Protein AF-A0A7K4GVR1-F1 (afdb_monomer_lite)

Structure (mmCIF, N/CA/C/O backbone):
data_AF-A0A7K4GVR1-F1
#
_entry.id   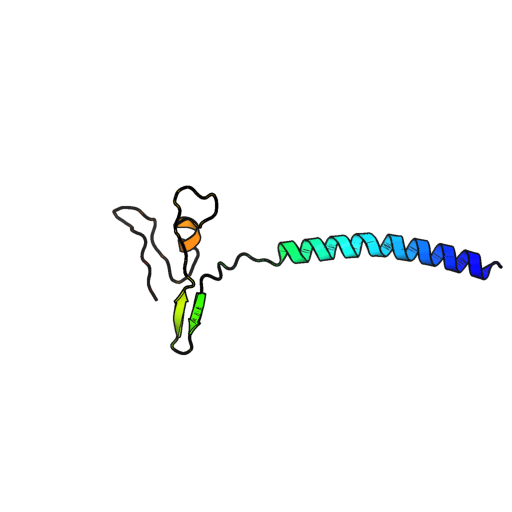AF-A0A7K4GVR1-F1
#
loop_
_atom_site.group_PDB
_atom_site.id
_atom_site.type_symbol
_atom_site.label_atom_id
_atom_site.label_alt_id
_atom_site.label_comp_id
_atom_site.label_asym_id
_atom_site.label_entity_id
_atom_site.label_seq_id
_atom_site.pdbx_PDB_ins_code
_atom_site.Cartn_x
_atom_site.Cartn_y
_atom_site.Cartn_z
_atom_site.occupancy
_atom_site.B_iso_or_equiv
_atom_site.auth_seq_id
_atom_site.auth_comp_id
_atom_site.auth_asym_id
_atom_site.auth_atom_id
_atom_site.pdbx_PDB_model_num
ATOM 1 N N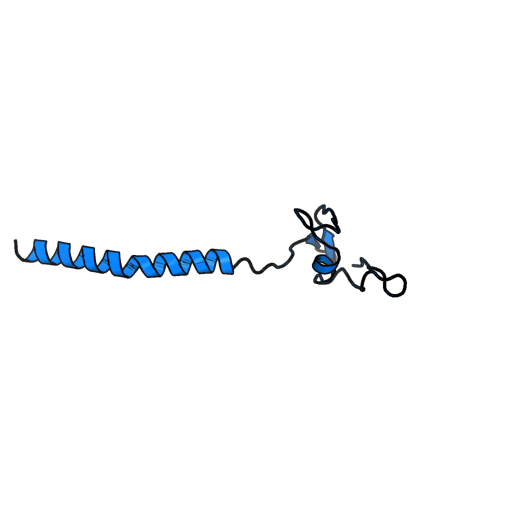 . MET A 1 1 ? -35.029 14.358 50.720 1.00 62.03 1 MET A N 1
ATOM 2 C CA . MET A 1 1 ? -34.145 15.321 50.013 1.00 62.03 1 MET A CA 1
ATOM 3 C C . MET A 1 1 ? -32.657 14.948 49.997 1.00 62.03 1 MET A C 1
ATOM 5 O O . MET A 1 1 ? -32.008 15.272 49.013 1.00 62.03 1 MET A O 1
ATOM 9 N N . LYS A 1 2 ? -32.090 14.276 51.018 1.00 76.38 2 LYS A N 1
ATOM 10 C CA . LYS A 1 2 ? -30.664 13.864 51.017 1.00 76.38 2 LYS A CA 1
ATOM 11 C C . LYS A 1 2 ? -30.311 12.887 49.878 1.00 76.38 2 LYS A C 1
ATOM 13 O O . LYS A 1 2 ? -29.308 13.078 49.207 1.00 76.38 2 LYS A O 1
ATOM 18 N N . ASN A 1 3 ? -31.200 11.939 49.584 1.00 82.62 3 ASN A N 1
ATOM 19 C CA . ASN A 1 3 ? -30.987 10.950 48.519 1.00 82.62 3 ASN A CA 1
ATOM 20 C C . ASN A 1 3 ? -30.953 11.572 47.110 1.00 82.62 3 ASN A C 1
ATOM 22 O O . ASN A 1 3 ? -30.169 11.141 46.278 1.00 82.62 3 ASN A O 1
ATOM 26 N N . LEU A 1 4 ? -31.726 12.640 46.866 1.00 89.00 4 LEU A N 1
ATOM 27 C CA . LEU A 1 4 ? -31.759 13.327 45.567 1.00 89.00 4 LEU A CA 1
ATOM 28 C C . LEU A 1 4 ? -30.428 14.022 45.249 1.00 89.00 4 LEU A C 1
ATOM 30 O O . LEU A 1 4 ? -29.935 13.931 44.130 1.00 89.00 4 LEU A O 1
ATOM 34 N N . LYS A 1 5 ? -29.819 14.677 46.247 1.00 90.12 5 LYS A N 1
ATOM 35 C CA . LYS A 1 5 ? -28.506 15.319 46.090 1.00 90.12 5 LYS A CA 1
ATOM 36 C C . LYS A 1 5 ? -27.421 14.292 45.764 1.00 90.12 5 LYS A C 1
ATOM 38 O O . LYS A 1 5 ? -26.600 14.540 44.890 1.00 90.12 5 LYS A O 1
ATOM 43 N N . ASN A 1 6 ? -27.468 13.127 46.408 1.00 88.62 6 ASN A N 1
ATOM 44 C CA . ASN A 1 6 ? -26.515 12.050 46.151 1.00 88.62 6 ASN A CA 1
ATOM 45 C C . ASN A 1 6 ? -26.671 11.478 44.736 1.00 88.62 6 ASN A C 1
ATOM 47 O O . ASN A 1 6 ? -25.665 11.242 44.080 1.00 88.62 6 ASN A O 1
ATOM 51 N N . CYS A 1 7 ? -27.901 11.325 44.233 1.00 90.19 7 CYS A N 1
ATOM 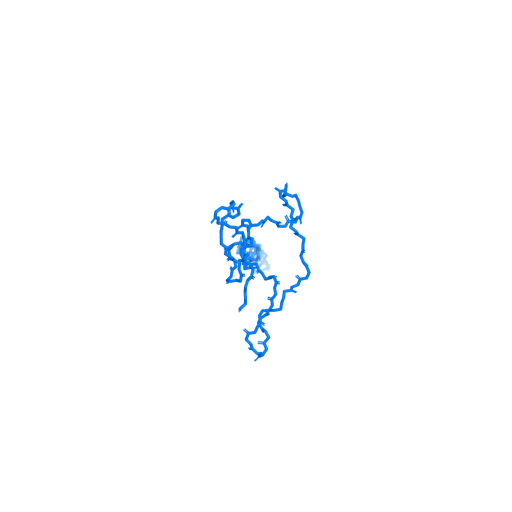52 C CA . CYS A 1 7 ? -28.136 10.896 42.852 1.00 90.19 7 CYS A CA 1
ATOM 53 C C . CYS A 1 7 ? -27.573 11.889 41.826 1.00 90.19 7 CYS A C 1
ATOM 55 O O . CYS A 1 7 ? -26.930 11.461 40.874 1.00 90.19 7 CYS A O 1
ATOM 57 N N . ILE A 1 8 ? -27.761 13.197 42.041 1.00 92.56 8 ILE A N 1
ATOM 58 C CA . ILE A 1 8 ? -27.252 14.246 41.137 1.00 92.56 8 ILE A CA 1
ATOM 59 C C . ILE A 1 8 ? -25.717 14.264 41.119 1.00 92.56 8 ILE A C 1
ATOM 61 O O . ILE A 1 8 ? -25.099 14.392 40.063 1.00 92.56 8 ILE A O 1
ATOM 65 N N . ILE A 1 9 ? -25.087 14.115 42.286 1.00 93.31 9 ILE A N 1
ATOM 66 C CA . ILE A 1 9 ? -23.625 14.050 42.384 1.00 93.31 9 ILE A CA 1
ATOM 67 C C . ILE A 1 9 ? -23.112 12.795 41.670 1.00 93.31 9 ILE A C 1
ATOM 69 O O . ILE A 1 9 ? -22.187 12.883 40.867 1.00 93.31 9 ILE A O 1
ATOM 73 N N . LEU A 1 10 ? -23.749 11.642 41.895 1.00 91.12 10 LEU A N 1
ATOM 74 C CA . LEU A 1 10 ? -23.361 10.384 41.260 1.00 91.12 10 LEU A CA 1
ATOM 75 C C . LEU A 1 10 ? -23.480 10.453 39.729 1.00 91.12 10 LEU A C 1
ATOM 77 O O . LEU A 1 10 ? -22.581 9.995 39.028 1.00 91.12 10 LEU A O 1
ATOM 81 N N . SER A 1 11 ? -24.550 11.062 39.204 1.00 91.19 11 SER A N 1
ATOM 82 C CA . SER A 1 11 ? -24.741 11.209 37.756 1.00 91.19 11 SER A CA 1
ATOM 83 C C . SER A 1 11 ? -23.698 12.128 37.120 1.00 91.19 11 SER A C 1
ATOM 85 O O . SER A 1 11 ? -23.216 11.839 36.027 1.00 91.19 11 SER A O 1
ATOM 87 N N . LEU A 1 12 ? -23.305 13.205 37.812 1.00 91.88 12 LEU A N 1
ATOM 88 C CA . LEU A 1 12 ? -22.246 14.104 37.346 1.00 91.88 12 LEU A CA 1
ATOM 89 C C . LEU A 1 12 ? -20.893 13.387 37.294 1.00 91.88 12 LEU A C 1
ATOM 91 O O . LEU A 1 12 ? -20.223 13.424 36.264 1.00 91.88 12 LEU A O 1
ATOM 95 N N . PHE A 1 13 ? -20.525 12.663 38.353 1.00 91.94 13 PHE A N 1
ATOM 96 C CA . PHE A 1 13 ? -19.288 11.878 38.373 1.00 91.94 13 PHE A CA 1
ATOM 97 C C . PHE A 1 13 ? -19.256 10.805 37.279 1.00 91.94 13 PHE A C 1
ATOM 99 O O . PHE A 1 13 ? -18.238 10.653 36.606 1.00 91.94 13 PHE A O 1
ATOM 106 N N . LEU A 1 14 ? -20.370 10.104 37.054 1.00 89.94 14 LEU A N 1
ATOM 107 C CA . LEU A 1 14 ? -20.455 9.076 36.018 1.00 89.94 14 LEU A CA 1
ATOM 108 C C . LEU A 1 14 ? -20.281 9.666 34.612 1.00 89.94 14 LEU A C 1
ATOM 110 O O . LEU A 1 14 ? -19.565 9.095 33.796 1.00 89.94 14 LEU A O 1
ATOM 114 N N . SER A 1 15 ? -20.876 10.832 34.343 1.00 89.19 15 SER A N 1
ATOM 115 C CA . SER A 1 15 ? -20.719 11.506 33.050 1.00 89.19 15 SER A CA 1
ATOM 116 C C . SER A 1 15 ? -19.268 11.913 32.777 1.00 89.19 15 SER A C 1
ATOM 118 O O . SER A 1 15 ? -18.766 11.666 31.687 1.00 89.19 15 SER A O 1
ATOM 120 N N . ILE A 1 16 ? -18.558 12.435 33.782 1.00 91.44 16 ILE A N 1
ATOM 121 C CA . ILE A 1 16 ? -17.153 12.851 33.657 1.00 91.44 16 ILE A CA 1
ATOM 122 C C . ILE A 1 16 ? -16.239 11.645 33.401 1.00 91.44 16 ILE A C 1
ATOM 124 O O . ILE A 1 16 ? -15.305 11.741 32.610 1.00 91.44 16 ILE A O 1
ATOM 128 N N . LEU A 1 17 ? -16.527 10.499 34.026 1.00 87.56 17 LEU A N 1
ATOM 129 C CA . LEU A 1 17 ? -15.756 9.266 33.842 1.00 87.56 17 LEU A CA 1
ATOM 130 C C . LEU A 1 17 ? -15.959 8.624 32.460 1.00 87.56 17 LEU A C 1
ATOM 132 O O . LEU A 1 17 ? -15.059 7.946 31.971 1.00 87.56 17 LEU A O 1
ATOM 136 N N . LEU A 1 18 ? -17.111 8.840 31.817 1.00 86.62 18 LEU A N 1
ATOM 137 C CA . LEU A 1 18 ? -17.431 8.254 30.509 1.00 86.62 18 LEU A CA 1
ATOM 138 C C . LEU A 1 18 ? -16.842 9.039 29.324 1.00 86.62 18 LEU A C 1
ATOM 140 O O . LEU A 1 18 ? -16.567 8.446 28.283 1.00 86.62 18 LEU A O 1
ATOM 144 N N . VAL A 1 19 ? -16.602 10.345 29.475 1.00 84.38 19 VAL A N 1
ATOM 145 C CA . VAL A 1 19 ? -16.039 11.205 28.415 1.00 84.38 19 VAL A CA 1
ATOM 146 C C . VAL A 1 19 ? -14.692 10.697 27.863 1.00 84.38 19 VAL A C 1
ATOM 148 O O . VAL A 1 19 ? -14.599 10.508 26.649 1.00 84.38 19 VAL A O 1
ATOM 151 N N . PRO A 1 20 ? -13.651 10.409 28.671 1.00 82.94 20 PRO A N 1
ATOM 152 C CA . PRO A 1 20 ? -12.362 9.958 28.132 1.00 82.94 20 PRO A CA 1
ATOM 153 C C . PRO A 1 20 ? -12.452 8.605 27.409 1.00 82.94 20 PRO A C 1
ATOM 155 O O . PRO A 1 20 ? -11.737 8.384 26.435 1.00 82.94 20 PRO A O 1
ATOM 158 N N . ILE A 1 21 ? -13.371 7.726 27.824 1.00 81.25 21 ILE A N 1
ATOM 159 C CA . ILE A 1 21 ? -13.607 6.432 27.165 1.00 81.25 21 ILE A CA 1
ATOM 160 C C . ILE A 1 21 ? -14.130 6.653 25.741 1.00 81.25 21 ILE A C 1
ATOM 162 O O . ILE A 1 21 ? -13.671 5.998 24.809 1.00 81.25 21 ILE A O 1
ATOM 166 N N . THR A 1 22 ? -15.042 7.610 25.547 1.00 78.50 22 THR A N 1
ATOM 167 C CA . THR A 1 22 ? -15.557 7.929 24.205 1.00 78.50 22 THR A CA 1
ATOM 168 C C . THR A 1 22 ? -14.492 8.518 23.277 1.00 78.50 22 THR A C 1
ATOM 170 O O . THR A 1 22 ? -14.472 8.169 22.100 1.00 78.50 22 THR A O 1
ATOM 173 N N . PHE A 1 23 ? -13.567 9.337 23.793 1.00 75.69 23 PHE A N 1
ATOM 174 C CA . PHE A 1 23 ? -12.456 9.871 22.996 1.00 75.69 23 PHE A CA 1
ATOM 175 C C . PHE A 1 23 ? -11.477 8.781 22.550 1.00 75.69 23 PHE A C 1
ATOM 177 O O . PHE A 1 23 ? -11.098 8.752 21.385 1.00 75.69 23 PHE A O 1
ATOM 184 N N . HIS A 1 24 ? -11.131 7.839 23.432 1.00 72.56 24 HIS A N 1
ATOM 185 C CA . HIS A 1 24 ? -10.279 6.708 23.056 1.00 72.56 24 HIS A CA 1
ATOM 186 C C . HIS A 1 24 ? -10.929 5.791 22.011 1.00 72.56 24 HIS A C 1
ATOM 188 O O . HIS A 1 24 ? -10.239 5.289 21.130 1.00 72.56 24 HIS A O 1
ATOM 194 N N . LEU A 1 25 ? -12.247 5.579 22.073 1.00 70.38 25 LEU A N 1
ATOM 195 C CA . LEU A 1 25 ? -12.949 4.760 21.079 1.00 70.38 25 LEU A CA 1
ATOM 196 C C . LEU A 1 25 ? -13.005 5.419 19.692 1.00 70.38 25 LEU A C 1
ATOM 198 O O . LEU A 1 25 ? -12.945 4.709 18.691 1.00 70.38 25 LEU A O 1
ATOM 202 N N . LEU A 1 26 ? -13.087 6.751 19.623 1.00 70.50 26 LEU A N 1
ATOM 203 C CA . LEU A 1 26 ? -13.015 7.489 18.356 1.00 70.50 26 LEU A CA 1
ATOM 204 C C . LEU A 1 26 ? -11.624 7.387 17.717 1.00 70.50 26 LEU A C 1
ATOM 206 O O . LEU A 1 26 ? -11.525 7.139 16.520 1.00 70.50 26 LEU A O 1
ATOM 210 N N . ASP A 1 27 ? -10.572 7.502 18.526 1.00 66.62 27 ASP A N 1
ATOM 211 C CA . ASP A 1 27 ? -9.178 7.398 18.075 1.00 66.62 27 ASP A CA 1
ATOM 212 C C . ASP A 1 27 ? -8.863 5.990 17.525 1.00 66.62 27 ASP A C 1
ATOM 214 O O . ASP A 1 27 ? -8.227 5.825 16.487 1.00 66.62 27 ASP A O 1
ATOM 218 N N . ILE A 1 28 ? -9.419 4.945 18.154 1.00 65.25 28 ILE A N 1
ATOM 219 C CA . ILE A 1 28 ? -9.305 3.558 17.673 1.00 65.25 28 ILE A CA 1
ATOM 220 C C . ILE A 1 28 ? -10.039 3.352 16.338 1.00 65.25 28 ILE A C 1
ATOM 222 O O . ILE A 1 28 ? -9.571 2.580 15.502 1.00 65.25 28 ILE A O 1
ATOM 226 N N . GLN A 1 29 ? -11.165 4.031 16.099 1.00 56.78 29 GLN A N 1
ATOM 227 C CA . GLN A 1 29 ? -11.880 3.924 14.822 1.00 56.78 29 GLN A CA 1
ATOM 228 C C . GLN A 1 29 ? -11.096 4.559 13.664 1.00 56.78 29 GLN A C 1
ATOM 230 O O . GLN A 1 29 ? -11.162 4.060 12.540 1.00 56.78 29 GLN A O 1
ATOM 235 N N . GLU A 1 30 ? -10.340 5.626 13.924 1.00 58.88 30 GLU A N 1
ATOM 236 C CA . GLU A 1 30 ? -9.449 6.219 12.923 1.00 58.88 30 GLU A CA 1
ATOM 237 C C . GLU A 1 30 ? -8.163 5.400 12.744 1.00 58.88 30 GLU A C 1
ATOM 239 O O . GLU A 1 30 ? -7.734 5.174 11.614 1.00 58.88 30 GLU A O 1
ATOM 244 N N . SER A 1 31 ? -7.609 4.855 13.833 1.00 51.78 31 SER A N 1
ATOM 245 C CA . SER A 1 31 ? -6.406 4.014 13.804 1.00 51.78 31 SER A CA 1
ATOM 246 C C . SER A 1 31 ? -6.647 2.600 13.255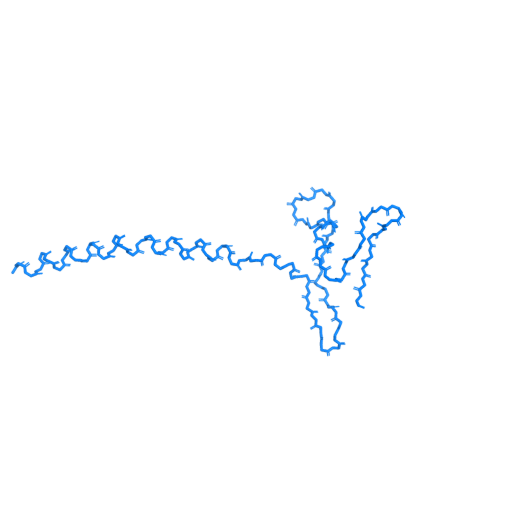 1.00 51.78 31 SER A C 1
ATOM 248 O O . SER A 1 31 ? -5.687 1.918 12.909 1.00 51.78 31 SER A O 1
ATOM 250 N N . GLY A 1 32 ? -7.902 2.143 13.187 1.00 43.50 32 GLY A N 1
ATOM 251 C CA . GLY A 1 32 ? -8.295 0.821 12.688 1.00 43.50 32 GLY A CA 1
ATOM 252 C C . GLY A 1 32 ? -8.442 0.728 11.169 1.00 43.50 32 GLY A C 1
ATOM 253 O O . GLY A 1 32 ? -8.591 -0.375 10.645 1.00 43.50 32 GLY A O 1
ATOM 254 N N . LYS A 1 33 ? -8.349 1.850 10.440 1.00 44.91 33 LYS A N 1
ATOM 255 C CA . LYS A 1 33 ? -8.054 1.816 9.003 1.00 44.91 33 LYS A CA 1
ATOM 256 C C . LYS A 1 33 ? -6.567 1.551 8.830 1.00 44.91 33 LYS A C 1
ATOM 258 O O . LYS A 1 33 ? -5.804 2.411 8.403 1.00 44.91 33 LYS A O 1
ATOM 263 N N . ASN A 1 34 ? -6.170 0.333 9.178 1.00 46.28 34 ASN A N 1
ATOM 264 C CA . ASN A 1 34 ? -4.992 -0.250 8.579 1.00 46.28 34 ASN A CA 1
ATOM 265 C C . ASN A 1 34 ? -5.197 -0.129 7.074 1.00 46.28 34 ASN A C 1
ATOM 267 O O . ASN A 1 34 ? -6.161 -0.647 6.516 1.00 46.28 34 ASN A O 1
ATOM 271 N N . SER A 1 35 ? -4.329 0.663 6.472 1.00 50.53 35 SER A N 1
ATOM 272 C CA . SER A 1 35 ? -4.145 0.869 5.051 1.00 50.53 35 SER A CA 1
ATOM 273 C C . SER A 1 35 ? -3.692 -0.434 4.397 1.00 50.53 35 SER A C 1
ATOM 275 O O . SER A 1 35 ? -2.575 -0.533 3.897 1.00 50.53 35 SER A O 1
ATOM 277 N N . GLU A 1 36 ? -4.530 -1.463 4.448 1.00 52.19 36 GLU A N 1
ATOM 278 C CA . GLU A 1 36 ? -4.526 -2.465 3.403 1.00 52.19 36 GLU A CA 1
ATOM 279 C C . GLU A 1 36 ? -4.995 -1.701 2.171 1.00 52.19 36 GLU A C 1
ATOM 281 O O . GLU A 1 36 ? -6.094 -1.143 2.138 1.00 52.19 36 GLU A O 1
ATOM 286 N N . LEU A 1 37 ? -4.088 -1.524 1.219 1.00 55.09 37 LEU A N 1
ATOM 287 C CA . LEU A 1 37 ? -4.415 -0.965 -0.077 1.00 55.09 37 LEU A CA 1
ATOM 288 C C . LEU A 1 37 ? -5.348 -1.970 -0.769 1.00 55.09 37 LEU A C 1
ATOM 290 O O . LEU A 1 37 ? -4.899 -2.800 -1.555 1.00 55.09 37 LEU A O 1
ATOM 294 N N . GLU A 1 38 ? -6.638 -1.946 -0.426 1.00 64.81 38 GLU A N 1
ATOM 295 C CA . GLU A 1 38 ? -7.682 -2.715 -1.103 1.00 64.81 38 GLU A CA 1
ATOM 296 C C . GLU A 1 38 ? -7.860 -2.117 -2.505 1.00 64.81 38 GLU A C 1
ATOM 298 O O . GLU A 1 38 ? -8.710 -1.269 -2.755 1.00 64.81 38 GLU A O 1
ATOM 303 N N . PHE A 1 39 ? -6.985 -2.519 -3.425 1.00 73.44 39 PHE A N 1
ATOM 304 C CA . PHE A 1 39 ? -7.065 -2.174 -4.847 1.00 73.44 39 PHE A CA 1
ATOM 305 C C . PHE A 1 39 ? -7.862 -3.173 -5.662 1.00 73.44 39 PHE A C 1
ATOM 307 O O . PHE A 1 39 ? -7.857 -3.111 -6.887 1.00 73.44 39 PHE A O 1
ATOM 314 N N . GLY A 1 40 ? -8.506 -4.123 -5.006 1.00 76.44 40 GLY A N 1
ATOM 315 C CA . GLY A 1 40 ? -9.153 -5.218 -5.680 1.00 76.44 40 GLY A CA 1
ATOM 316 C C . GLY A 1 40 ? -9.450 -6.364 -4.740 1.00 76.44 40 GLY A C 1
ATOM 317 O O . GLY A 1 40 ? -9.199 -6.305 -3.539 1.00 76.44 40 GLY A O 1
ATOM 318 N N . TYR A 1 41 ? -9.973 -7.431 -5.322 1.00 81.81 41 TYR A N 1
ATOM 319 C CA . TYR A 1 41 ? -10.301 -8.657 -4.612 1.00 81.81 41 TYR A CA 1
ATOM 320 C C . TYR A 1 41 ? -9.780 -9.869 -5.374 1.00 81.81 41 TYR A C 1
ATOM 322 O O . TYR A 1 41 ? -9.650 -9.851 -6.600 1.00 81.81 41 TYR A O 1
ATOM 330 N N . LEU A 1 42 ? -9.528 -10.956 -4.652 1.00 83.44 42 LEU A N 1
ATOM 331 C CA . LEU A 1 42 ? -9.247 -12.245 -5.264 1.00 83.44 42 LEU A CA 1
ATOM 332 C C . LEU A 1 42 ? -10.571 -12.899 -5.682 1.00 83.44 42 LEU A C 1
ATOM 334 O O . LEU A 1 42 ? -11.458 -13.122 -4.855 1.00 83.44 42 LEU A O 1
ATOM 338 N N . ASN A 1 43 ? -10.734 -13.200 -6.967 1.00 86.56 43 ASN A N 1
ATOM 339 C CA . ASN A 1 43 ? -11.911 -13.916 -7.449 1.00 86.56 43 ASN A CA 1
ATOM 340 C C . ASN A 1 43 ? -11.841 -15.415 -7.093 1.00 86.56 43 ASN A C 1
ATOM 342 O O . ASN A 1 43 ? -10.828 -15.936 -6.627 1.00 86.56 43 ASN A O 1
ATOM 346 N N . SER A 1 44 ? -12.920 -16.153 -7.361 1.00 88.25 44 SER A N 1
ATOM 347 C CA . SER A 1 44 ? -12.996 -17.590 -7.056 1.00 88.25 44 SER A CA 1
ATOM 348 C C . SER A 1 44 ? -12.013 -18.468 -7.842 1.00 88.25 44 SER A C 1
ATOM 350 O O . SER A 1 44 ? -11.840 -19.633 -7.499 1.00 88.25 44 SER A O 1
ATOM 352 N N . ALA A 1 45 ? -11.411 -17.946 -8.912 1.00 89.38 45 ALA A N 1
ATOM 353 C CA . ALA A 1 45 ? -10.372 -18.625 -9.682 1.00 89.38 45 ALA A CA 1
ATOM 354 C C . ALA A 1 45 ? -8.956 -18.346 -9.143 1.00 89.38 45 ALA A C 1
ATOM 356 O O . ALA A 1 45 ? -7.992 -18.872 -9.692 1.00 89.38 45 ALA A O 1
ATOM 357 N N . GLY A 1 46 ? -8.826 -17.547 -8.078 1.00 83.56 46 GLY A N 1
ATOM 358 C CA . GLY A 1 46 ? -7.538 -17.154 -7.515 1.00 83.56 46 GLY A CA 1
ATOM 359 C C . GLY A 1 46 ? -6.846 -16.039 -8.296 1.00 83.56 46 GLY A C 1
ATOM 360 O O . GLY A 1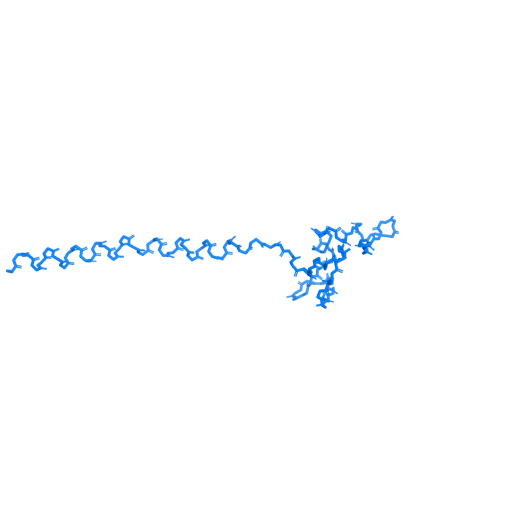 46 ? -5.640 -15.887 -8.158 1.00 83.56 46 GLY A O 1
ATOM 361 N N . SER A 1 47 ? -7.576 -15.285 -9.125 1.00 83.56 47 SER A N 1
ATOM 362 C CA . SER A 1 47 ? -7.027 -14.115 -9.816 1.00 83.56 47 SER A CA 1
ATOM 363 C C . SER A 1 47 ? -7.467 -12.820 -9.143 1.00 83.56 47 SER A C 1
ATOM 365 O O . SER A 1 47 ? -8.641 -12.663 -8.800 1.00 83.56 47 SER A O 1
ATOM 367 N N . TRP A 1 48 ? -6.546 -11.876 -9.015 1.00 82.62 48 TRP A N 1
ATOM 368 C CA . TRP A 1 48 ? -6.802 -10.504 -8.621 1.00 82.62 48 TRP A CA 1
ATOM 369 C C . TRP A 1 48 ? -7.666 -9.793 -9.659 1.00 82.62 48 TRP A C 1
ATOM 371 O O . TRP A 1 48 ? -7.390 -9.792 -10.860 1.00 82.62 48 TRP A O 1
ATOM 381 N N . VAL A 1 49 ? -8.734 -9.172 -9.174 1.00 84.25 49 VAL A N 1
ATOM 382 C CA . VAL A 1 49 ? -9.579 -8.252 -9.925 1.00 84.25 49 VAL A CA 1
ATOM 383 C C . VAL A 1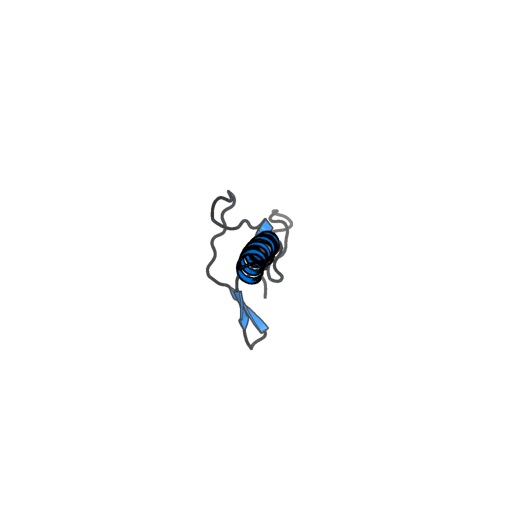 49 ? -9.370 -6.881 -9.320 1.00 84.25 49 VAL A C 1
ATOM 385 O O . VAL A 1 49 ? -9.783 -6.648 -8.187 1.00 84.25 49 VAL A O 1
ATOM 388 N N . LEU A 1 50 ? -8.705 -6.006 -10.069 1.00 82.25 50 LEU A N 1
ATOM 389 C CA . LEU A 1 50 ? -8.351 -4.672 -9.604 1.00 82.25 50 LEU A CA 1
ATOM 390 C C . LEU A 1 50 ? -9.477 -3.676 -9.897 1.00 82.25 50 LEU A C 1
ATOM 392 O O . LEU A 1 50 ? -10.053 -3.684 -10.991 1.00 82.25 50 LEU A O 1
ATOM 396 N N . ASP A 1 51 ? -9.759 -2.802 -8.938 1.00 80.94 51 ASP A N 1
ATOM 397 C CA . ASP A 1 51 ? -10.597 -1.629 -9.160 1.00 80.94 51 ASP A CA 1
ATOM 398 C C . ASP A 1 51 ? -9.885 -0.645 -10.101 1.00 80.94 51 ASP A C 1
ATOM 400 O O . ASP A 1 51 ? -8.655 -0.612 -10.156 1.00 80.94 51 ASP A O 1
ATOM 404 N N . PRO A 1 52 ? -10.611 0.187 -10.864 1.00 80.69 52 PRO A N 1
ATOM 405 C CA . PRO A 1 52 ? -9.978 1.210 -11.686 1.00 80.69 52 PRO A CA 1
ATOM 406 C C . PRO A 1 52 ? -9.142 2.174 -10.832 1.00 80.69 52 PRO A C 1
ATOM 408 O O . PRO A 1 52 ? -9.668 2.832 -9.936 1.00 80.69 52 PRO A O 1
ATOM 411 N N . PHE A 1 53 ? -7.858 2.315 -11.157 1.00 76.75 53 PHE A N 1
ATOM 412 C CA . PHE A 1 53 ? -6.955 3.252 -10.490 1.00 76.75 53 PHE A CA 1
ATOM 413 C C . PHE A 1 53 ? -6.193 4.123 -11.492 1.00 76.75 53 PHE A C 1
ATOM 415 O O . PHE A 1 53 ? -6.010 3.772 -12.659 1.00 76.75 53 PHE A O 1
ATOM 422 N N . ALA A 1 54 ? -5.745 5.283 -11.016 1.00 79.56 54 ALA A N 1
ATOM 423 C CA . ALA A 1 54 ? -4.855 6.179 -11.737 1.00 79.56 54 ALA A CA 1
ATOM 424 C C . ALA A 1 54 ? -3.524 6.267 -10.990 1.00 79.56 54 ALA A C 1
ATOM 426 O O . ALA A 1 54 ? -3.498 6.332 -9.761 1.00 79.56 54 ALA A O 1
ATOM 427 N N . ILE A 1 55 ? -2.426 6.279 -11.744 1.00 78.06 55 ILE A N 1
ATOM 428 C CA . ILE A 1 55 ? -1.088 6.441 -11.184 1.00 78.06 55 ILE A CA 1
ATOM 429 C C . ILE A 1 55 ? -0.636 7.868 -11.439 1.00 78.06 55 ILE A C 1
ATOM 431 O O . ILE A 1 55 ? -0.536 8.298 -12.590 1.00 78.06 55 ILE A O 1
ATOM 435 N N . ASN A 1 56 ? -0.340 8.594 -10.366 1.00 80.12 56 ASN A N 1
ATOM 436 C CA . ASN A 1 56 ? 0.110 9.973 -10.443 1.00 80.12 56 ASN A CA 1
ATOM 437 C C . ASN A 1 56 ? 1.479 10.116 -9.775 1.00 80.12 56 ASN A C 1
ATOM 439 O O . ASN A 1 56 ? 1.580 10.027 -8.551 1.00 80.12 56 ASN A O 1
ATOM 443 N N . PRO A 1 57 ? 2.546 10.386 -10.545 1.00 70.88 57 PRO A N 1
ATOM 444 C CA . PRO A 1 57 ? 3.895 10.489 -9.998 1.00 70.88 57 PRO A CA 1
ATOM 445 C C . PRO A 1 57 ? 4.094 11.706 -9.080 1.00 70.88 57 PRO A C 1
ATOM 447 O O . PRO A 1 57 ? 5.123 11.798 -8.418 1.00 70.88 57 PRO A O 1
ATOM 450 N N . TYR A 1 58 ? 3.137 12.640 -9.032 1.00 73.19 58 TYR A N 1
ATOM 451 C CA . TYR A 1 58 ? 3.227 13.873 -8.246 1.00 73.19 58 TYR A CA 1
ATOM 452 C C . TYR A 1 58 ? 2.353 13.881 -6.987 1.00 73.19 58 TYR A C 1
ATOM 454 O O . TYR A 1 58 ? 2.307 14.909 -6.318 1.00 73.19 58 TYR A O 1
ATOM 462 N N . GLY A 1 59 ? 1.668 12.772 -6.677 1.00 62.22 59 GLY A N 1
ATOM 463 C CA . GLY A 1 59 ? 1.044 12.499 -5.378 1.00 62.22 59 GLY A CA 1
ATOM 464 C C . GLY A 1 59 ? 0.294 13.679 -4.753 1.00 62.22 59 GLY A C 1
ATOM 465 O O . GLY A 1 59 ? 0.799 14.340 -3.850 1.00 62.22 59 GLY A O 1
ATOM 466 N N . THR A 1 60 ? -0.929 13.950 -5.212 1.00 58.62 60 THR A N 1
ATOM 467 C CA . THR A 1 60 ? -1.831 14.876 -4.492 1.00 58.62 60 THR A CA 1
ATOM 468 C C . THR A 1 60 ? -3.238 14.329 -4.275 1.00 58.62 60 THR A C 1
ATOM 470 O O . THR A 1 60 ? -3.908 14.794 -3.353 1.00 58.62 60 THR A O 1
ATOM 473 N N . ARG A 1 61 ? -3.691 13.352 -5.077 1.00 59.88 61 ARG A N 1
ATOM 474 C CA . ARG A 1 61 ? -4.986 12.650 -4.920 1.00 59.88 61 ARG A CA 1
ATOM 475 C C . ARG A 1 61 ? -5.014 11.213 -5.457 1.00 59.88 61 ARG A C 1
ATOM 477 O O . ARG A 1 61 ? -5.983 10.516 -5.183 1.00 59.88 61 ARG A O 1
ATOM 484 N N . ASP A 1 62 ? -3.978 10.790 -6.178 1.00 68.94 62 ASP A N 1
ATOM 485 C CA . ASP A 1 62 ? -3.854 9.439 -6.728 1.00 68.94 62 ASP A CA 1
ATOM 486 C C . ASP A 1 62 ? -2.560 8.799 -6.225 1.00 68.94 62 ASP A C 1
ATOM 488 O O . ASP A 1 62 ? -1.655 9.497 -5.754 1.00 68.94 62 ASP A O 1
ATOM 492 N N . TYR A 1 63 ? -2.487 7.481 -6.353 1.00 74.75 63 TYR A N 1
ATOM 493 C CA . TYR A 1 63 ? -1.389 6.683 -5.837 1.00 74.75 63 TYR A CA 1
ATOM 494 C C . TYR A 1 63 ? -0.154 6.747 -6.733 1.00 74.75 63 TYR A C 1
ATOM 496 O O . TYR A 1 63 ? -0.222 6.921 -7.954 1.00 74.75 63 TYR A O 1
ATOM 504 N N . THR A 1 64 ? 0.998 6.584 -6.104 1.00 84.50 64 THR A N 1
ATOM 505 C CA . THR A 1 64 ? 2.302 6.456 -6.740 1.00 84.50 64 THR A CA 1
ATOM 506 C C . THR A 1 64 ? 2.630 4.986 -6.982 1.00 84.50 64 THR A C 1
ATOM 508 O O . THR A 1 64 ? 2.146 4.092 -6.292 1.00 84.50 64 THR A O 1
ATOM 511 N N . TRP A 1 65 ? 3.526 4.715 -7.930 1.00 82.88 65 TRP A N 1
ATOM 512 C CA . TRP A 1 65 ? 4.042 3.359 -8.138 1.00 82.88 65 TRP A CA 1
ATOM 513 C C . TRP A 1 65 ? 4.693 2.752 -6.886 1.00 82.88 65 TRP A C 1
ATOM 515 O O . TRP A 1 65 ? 4.608 1.547 -6.674 1.00 82.88 65 TRP A O 1
ATOM 525 N N . ILE A 1 66 ? 5.304 3.589 -6.042 1.00 83.19 66 ILE A N 1
ATOM 526 C CA . ILE A 1 66 ? 5.929 3.153 -4.787 1.00 83.19 66 ILE A CA 1
ATOM 527 C C . ILE A 1 66 ? 4.879 2.583 -3.830 1.00 83.19 66 ILE A C 1
ATOM 529 O O . ILE A 1 66 ? 5.137 1.582 -3.172 1.00 83.19 66 ILE A O 1
ATOM 533 N N . GLU A 1 67 ? 3.697 3.195 -3.771 1.00 81.12 67 GLU A N 1
ATOM 534 C CA . GLU A 1 67 ? 2.593 2.698 -2.947 1.00 81.12 67 GLU A CA 1
ATOM 535 C C . GLU A 1 67 ? 2.028 1.387 -3.512 1.00 81.12 67 GLU A C 1
ATOM 537 O O . GLU A 1 67 ? 1.736 0.476 -2.745 1.00 81.12 67 GLU A O 1
ATOM 542 N N . PHE A 1 68 ? 1.956 1.236 -4.838 1.00 79.88 68 PHE A N 1
ATOM 543 C CA . PHE A 1 68 ? 1.512 -0.016 -5.463 1.00 79.88 68 PHE A CA 1
ATOM 544 C C . PHE A 1 68 ? 2.468 -1.187 -5.248 1.00 79.88 68 PHE A C 1
ATOM 546 O O . PHE A 1 68 ? 2.005 -2.309 -5.078 1.00 79.88 68 PHE A O 1
ATOM 553 N N . ASN A 1 69 ? 3.778 -0.950 -5.200 1.00 84.31 69 ASN A N 1
ATOM 554 C CA . ASN A 1 69 ? 4.773 -1.995 -4.933 1.00 84.31 69 ASN A CA 1
ATOM 555 C C . ASN A 1 69 ? 4.640 -2.645 -3.542 1.00 84.31 69 ASN A C 1
ATOM 557 O O . ASN A 1 69 ? 5.307 -3.628 -3.245 1.00 84.31 69 ASN A O 1
ATOM 561 N N . ALA A 1 70 ? 3.812 -2.082 -2.658 1.00 81.56 70 ALA A N 1
ATOM 562 C CA . ALA A 1 70 ? 3.472 -2.702 -1.382 1.00 81.56 70 ALA A CA 1
ATOM 563 C C . ALA A 1 70 ? 2.379 -3.784 -1.502 1.00 81.56 70 ALA A C 1
ATOM 565 O O . ALA A 1 70 ? 2.009 -4.376 -0.491 1.00 81.56 70 ALA A O 1
ATOM 566 N N . THR A 1 71 ? 1.839 -4.019 -2.700 1.00 80.56 71 THR A N 1
ATOM 567 C CA . THR A 1 71 ? 0.813 -5.036 -2.968 1.00 80.56 71 THR A CA 1
ATOM 568 C C . THR A 1 71 ? 1.426 -6.300 -3.568 1.00 80.56 71 THR A C 1
ATOM 570 O O . THR A 1 71 ? 2.439 -6.234 -4.256 1.00 80.56 71 THR A O 1
ATOM 573 N N . ASP A 1 72 ? 0.783 -7.451 -3.362 1.00 82.62 72 ASP A N 1
ATOM 574 C CA . ASP A 1 72 ? 1.312 -8.753 -3.802 1.00 82.62 72 ASP A CA 1
ATOM 575 C C . ASP A 1 72 ? 1.376 -8.926 -5.332 1.00 82.62 72 ASP A C 1
ATOM 577 O O . ASP A 1 72 ? 2.078 -9.804 -5.825 1.00 82.62 72 ASP A O 1
ATOM 581 N N . TRP A 1 73 ? 0.636 -8.110 -6.087 1.00 82.12 73 TRP A N 1
ATOM 582 C CA . TRP A 1 73 ? 0.522 -8.187 -7.549 1.00 82.12 73 TRP A CA 1
ATOM 583 C C . TRP A 1 73 ? 1.444 -7.201 -8.289 1.00 82.12 73 TRP A C 1
ATOM 585 O O . TRP A 1 73 ? 1.449 -7.154 -9.523 1.00 82.12 73 TRP A O 1
ATOM 595 N N . CYS A 1 74 ? 2.214 -6.389 -7.560 1.00 87.31 74 CYS A N 1
ATOM 596 C CA . CYS A 1 74 ? 3.118 -5.392 -8.125 1.00 87.31 74 CYS A CA 1
ATOM 597 C C . CYS A 1 74 ? 4.531 -5.586 -7.574 1.00 87.31 74 CYS A C 1
ATOM 599 O O . CYS A 1 74 ? 4.724 -5.688 -6.366 1.00 87.31 74 CYS A O 1
ATOM 601 N N . SER A 1 75 ? 5.525 -5.605 -8.460 1.00 90.50 75 SER A N 1
ATOM 602 C CA . SER A 1 75 ? 6.934 -5.728 -8.082 1.00 90.50 75 SER A CA 1
ATOM 603 C C . SER A 1 75 ? 7.848 -4.829 -8.923 1.00 90.50 75 SER A C 1
ATOM 605 O O . SER A 1 75 ? 7.426 -4.236 -9.920 1.00 90.50 75 SER A O 1
ATOM 607 N N . GLY A 1 76 ? 9.115 -4.715 -8.515 1.00 92.38 76 GLY A N 1
ATOM 608 C CA . GLY A 1 76 ? 10.163 -3.944 -9.196 1.00 92.38 76 GLY A CA 1
ATOM 609 C C . GLY A 1 76 ? 10.567 -2.670 -8.448 1.00 92.38 76 GLY A C 1
ATOM 610 O O . GLY A 1 76 ? 10.199 -2.470 -7.289 1.00 92.38 76 GLY A O 1
ATOM 611 N N . ALA A 1 77 ? 11.348 -1.803 -9.100 1.00 90.75 77 ALA A N 1
ATOM 612 C CA . ALA A 1 77 ? 11.797 -0.522 -8.530 1.00 90.75 77 ALA A CA 1
ATOM 613 C C . ALA A 1 77 ? 11.519 0.698 -9.426 1.00 90.75 77 ALA A C 1
ATOM 615 O O . ALA A 1 77 ? 11.829 1.833 -9.051 1.00 90.75 77 ALA A O 1
ATOM 616 N N . GLY A 1 78 ? 10.965 0.489 -10.622 1.00 88.81 78 GLY A N 1
ATOM 617 C CA . GLY A 1 78 ? 10.667 1.560 -11.573 1.00 88.81 78 GLY A CA 1
ATOM 618 C C . GLY A 1 78 ? 11.883 2.146 -12.283 1.00 88.81 78 GLY A C 1
ATOM 619 O O . GLY A 1 78 ? 11.821 3.278 -12.762 1.00 88.81 78 GLY A O 1
ATOM 620 N N . THR A 1 79 ? 12.990 1.406 -12.342 1.00 93.12 79 THR A N 1
ATOM 621 C CA . THR A 1 79 ? 14.188 1.798 -13.096 1.00 93.12 79 THR A CA 1
ATOM 622 C C . THR A 1 79 ? 14.213 1.118 -14.465 1.00 93.12 79 THR A C 1
ATOM 624 O O . THR A 1 79 ? 13.464 0.182 -14.713 1.00 93.12 79 THR A O 1
ATOM 627 N N . GLU A 1 80 ? 15.089 1.555 -15.373 1.00 93.19 80 GLU A N 1
ATOM 628 C CA . GLU A 1 80 ? 15.241 0.899 -16.684 1.00 93.19 80 GLU A CA 1
ATOM 629 C C . GLU A 1 80 ? 15.708 -0.563 -16.560 1.00 93.19 80 GLU A C 1
ATOM 631 O O . GLU A 1 80 ? 15.303 -1.414 -17.348 1.00 93.19 80 GLU A O 1
ATOM 636 N N . LEU A 1 81 ? 16.536 -0.860 -15.551 1.00 96.44 81 LEU A N 1
ATOM 637 C CA . LEU A 1 81 ? 17.041 -2.210 -15.278 1.00 96.44 81 LEU A CA 1
ATOM 638 C C . LEU A 1 81 ? 16.091 -3.049 -14.414 1.00 96.44 81 LEU A C 1
ATOM 640 O O . LEU A 1 81 ? 16.229 -4.268 -14.379 1.00 96.44 81 LEU A O 1
ATOM 644 N N . ASP A 1 82 ? 15.163 -2.399 -13.718 1.00 94.19 82 ASP A N 1
ATOM 645 C CA . ASP A 1 82 ? 14.215 -3.013 -12.790 1.00 94.19 82 ASP A CA 1
ATOM 646 C C . ASP A 1 82 ? 12.863 -2.281 -12.883 1.00 94.19 82 ASP A C 1
ATOM 648 O O . ASP A 1 82 ? 12.547 -1.445 -12.023 1.00 94.19 82 ASP A O 1
ATOM 652 N N . PRO A 1 83 ? 12.122 -2.472 -13.993 1.00 93.19 83 PRO A N 1
ATOM 653 C CA . PRO A 1 83 ? 10.867 -1.774 -14.243 1.00 93.19 83 PRO A CA 1
ATOM 654 C C . PRO A 1 83 ? 9.757 -2.284 -13.321 1.00 93.19 83 PRO A C 1
ATOM 656 O O . PRO A 1 83 ? 9.851 -3.367 -12.755 1.00 93.19 83 PRO A O 1
ATOM 659 N N . TRP A 1 84 ? 8.671 -1.519 -13.204 1.00 90.44 84 TRP A N 1
ATOM 660 C CA . TRP A 1 84 ? 7.466 -2.001 -12.527 1.00 90.44 84 TRP A CA 1
ATOM 661 C C . TRP A 1 84 ? 6.835 -3.156 -13.308 1.00 90.44 84 TRP A C 1
ATOM 663 O O . TRP A 1 84 ? 6.591 -3.031 -14.512 1.00 90.44 84 TRP A O 1
ATOM 673 N N . ILE A 1 85 ? 6.552 -4.256 -12.616 1.00 90.88 85 ILE A N 1
ATOM 674 C CA . ILE A 1 85 ? 5.906 -5.454 -13.151 1.00 90.88 85 ILE A CA 1
ATOM 675 C C . ILE A 1 85 ? 4.560 -5.621 -12.451 1.00 90.88 85 ILE A C 1
ATOM 677 O O . ILE A 1 85 ? 4.484 -5.616 -11.226 1.00 90.88 85 ILE A O 1
ATOM 681 N N . ILE A 1 86 ? 3.504 -5.768 -13.251 1.00 86.50 86 ILE A N 1
ATOM 682 C CA . ILE A 1 86 ? 2.154 -6.090 -12.785 1.00 86.50 86 ILE A CA 1
ATOM 683 C C . ILE A 1 86 ? 1.871 -7.524 -13.213 1.00 86.50 86 ILE A C 1
ATOM 685 O O . ILE A 1 86 ? 1.831 -7.812 -14.413 1.00 86.50 86 ILE A O 1
ATOM 689 N N . GLU A 1 87 ? 1.675 -8.407 -12.245 1.00 82.69 87 GLU A N 1
ATOM 690 C CA . GLU A 1 87 ? 1.424 -9.824 -12.485 1.00 82.69 87 GLU A CA 1
ATOM 691 C C . GLU A 1 87 ? 0.404 -10.398 -11.499 1.00 82.69 87 GLU A C 1
ATOM 693 O O . GLU A 1 87 ? 0.131 -9.819 -10.451 1.00 82.69 87 GLU A O 1
ATOM 698 N N . ASN A 1 88 ? -0.207 -11.519 -11.883 1.00 66.12 88 ASN A N 1
ATOM 699 C CA . ASN A 1 88 ? -1.233 -12.217 -11.115 1.00 66.12 88 ASN A CA 1
ATOM 700 C C . ASN A 1 88 ? -0.864 -13.678 -10.891 1.00 66.12 88 ASN A C 1
ATOM 702 O O . ASN A 1 88 ? -0.600 -14.353 -11.914 1.00 66.12 88 ASN A O 1
#

pLDDT: mean 78.95, std 12.79, range [43.5, 96.44]

Secondary structure (DSSP, 8-state):
-HHHHHHHHHHHHHHHHHHHHHHHHHHHHHHT-------EEE-TTS-EEEPP--B-TT-SSSB-HHHHTTSTTEES-SSSSS--EE--

Foldseek 3Di:
DVVVVVVVVVVVVVVVVCVVVVVVVVVCVVVVPPPPVCQADQDPVRDTDGDDFDADCVDDPGHHLVVVCVDPQWHFDCDPVTRIGGHD

Sequence (88 aa):
MKNLKNCIILSLFLSILLVPITFHLLDIQESGKNSELEFGYLNSAGSWVLDPFAINPYGTRDYTWIEFNATDWCSGAGTELDPWIIEN

Radius of gyration: 25.16 Å; chains: 1; bounding box: 51×34×68 Å